Protein AF-A0AAE6CK08-F1 (afdb_monomer)

Solvent-accessible surface area (backbone atoms only — not comparable to full-atom values): 6180 Å² total; per-residue (Å²): 138,88,81,80,84,86,85,78,95,73,85,83,76,84,74,87,79,83,76,83,76,80,80,70,84,75,74,79,78,67,83,74,81,74,76,79,84,55,95,64,56,50,46,74,68,51,48,50,49,54,50,31,71,74,64,72,28,48,74,77,45,77,42,85,54,91,67,28,33,43,35,34,26,40,33,90,89,71,49,76,47,75,38,40,24,35,23,83,76,58,52,75,86

pLDDT: mean 78.73, std 19.11, range [43.56, 98.0]

Mean predicted aligned error: 16.14 Å

Radius of gyration: 27.81 Å; Cα contacts (8 Å, |Δi|>4): 109; chains: 1; bounding box: 49×61×50 Å

Structure (mmCIF, N/CA/C/O backbone):
data_AF-A0AAE6CK08-F1
#
_entry.id   AF-A0AAE6CK08-F1
#
loop_
_atom_site.group_PDB
_atom_site.id
_atom_site.type_symbol
_atom_site.label_atom_id
_atom_site.label_alt_id
_atom_site.label_comp_id
_atom_site.label_asym_id
_atom_site.label_entity_id
_atom_site.label_seq_id
_atom_site.pdbx_PDB_ins_code
_atom_site.Cartn_x
_atom_site.Cartn_y
_atom_site.Cartn_z
_atom_site.occupancy
_atom_site.B_iso_or_equiv
_atom_site.auth_seq_id
_atom_site.auth_comp_id
_atom_site.auth_asym_id
_atom_site.auth_atom_id
_atom_site.pdbx_PDB_model_num
ATOM 1 N N . MET A 1 1 ? 30.346 47.848 28.242 1.00 43.56 1 MET A N 1
ATOM 2 C CA . MET A 1 1 ? 31.387 47.012 27.603 1.00 43.56 1 MET A CA 1
ATOM 3 C C . MET A 1 1 ? 31.200 47.074 26.100 1.00 43.56 1 MET A C 1
ATOM 5 O O . MET A 1 1 ? 30.450 46.313 25.507 1.00 43.56 1 MET A O 1
ATOM 9 N N . THR A 1 2 ? 31.827 48.098 25.546 1.00 51.12 2 THR A N 1
ATOM 10 C CA . THR A 1 2 ? 31.950 48.479 24.142 1.00 51.12 2 THR A CA 1
ATOM 11 C C . THR A 1 2 ? 32.791 47.448 23.393 1.00 51.12 2 THR A C 1
ATOM 13 O O . THR A 1 2 ? 33.930 47.194 23.777 1.00 51.12 2 THR A O 1
ATOM 16 N N . ARG A 1 3 ? 32.245 46.845 22.330 1.00 45.00 3 ARG A N 1
ATOM 17 C CA . ARG A 1 3 ? 33.002 45.964 21.433 1.00 45.00 3 ARG A CA 1
ATOM 18 C C . ARG A 1 3 ? 32.957 46.479 20.000 1.00 45.00 3 ARG A C 1
ATOM 20 O O . ARG A 1 3 ? 32.000 46.274 19.270 1.00 45.00 3 ARG A O 1
ATOM 27 N N . THR A 1 4 ? 34.071 47.129 19.688 1.00 52.97 4 THR A N 1
ATOM 28 C CA . THR A 1 4 ? 34.880 46.866 18.498 1.00 52.97 4 THR A CA 1
ATOM 29 C C . THR A 1 4 ? 34.380 47.452 17.180 1.00 52.97 4 THR A C 1
ATOM 31 O O . THR A 1 4 ? 33.624 46.857 16.423 1.00 52.97 4 THR A O 1
ATOM 34 N N . LEU A 1 5 ? 34.913 48.650 16.940 1.00 55.41 5 LEU A N 1
ATOM 35 C CA . LEU A 1 5 ? 35.141 49.309 15.662 1.00 55.41 5 LEU A CA 1
ATOM 36 C C . LEU A 1 5 ? 35.850 48.431 14.613 1.00 55.41 5 LEU A C 1
ATOM 38 O O . LEU A 1 5 ? 36.673 47.585 14.957 1.00 55.41 5 LEU A O 1
ATOM 42 N N . LEU A 1 6 ? 35.663 48.883 13.366 1.00 51.19 6 LEU A N 1
ATOM 43 C CA . LEU A 1 6 ? 36.565 48.841 12.206 1.00 51.19 6 LEU A CA 1
ATOM 44 C C . LEU A 1 6 ? 36.460 47.665 11.229 1.00 51.19 6 LEU A C 1
ATOM 46 O O . LEU A 1 6 ? 36.333 46.508 11.604 1.00 51.19 6 LEU A O 1
ATOM 50 N N . LEU A 1 7 ? 36.677 48.058 9.964 1.00 48.12 7 LEU A N 1
ATOM 51 C CA . LEU A 1 7 ? 36.888 47.271 8.747 1.00 48.12 7 LEU A CA 1
ATOM 52 C C . LEU A 1 7 ? 35.587 46.783 8.091 1.00 48.12 7 LEU A C 1
ATOM 54 O O . LEU A 1 7 ? 34.947 45.852 8.546 1.00 48.12 7 LEU A O 1
ATOM 58 N N . THR A 1 8 ? 35.149 47.317 6.955 1.00 51.28 8 THR A N 1
ATOM 59 C CA . THR A 1 8 ? 35.935 47.401 5.720 1.00 51.28 8 THR A CA 1
ATOM 60 C C . THR A 1 8 ? 35.169 48.250 4.701 1.00 51.28 8 THR A C 1
ATOM 62 O O . THR A 1 8 ? 34.053 47.917 4.313 1.00 51.28 8 THR A O 1
ATOM 65 N N . SER A 1 9 ? 35.781 49.345 4.249 1.00 50.72 9 SER A N 1
ATOM 66 C CA . SER A 1 9 ? 35.378 50.036 3.025 1.00 50.72 9 SER A CA 1
ATOM 67 C C . SER A 1 9 ? 35.621 49.105 1.842 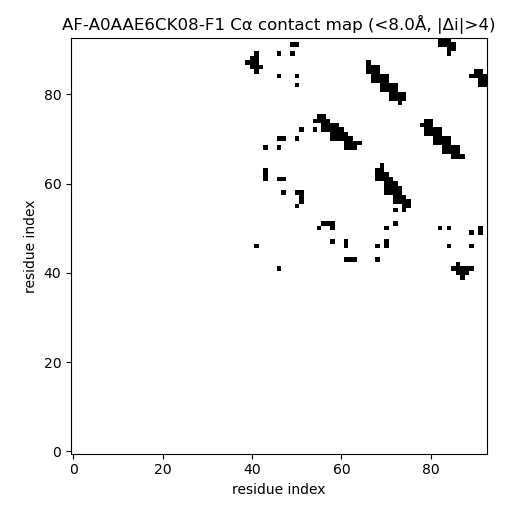1.00 50.72 9 SER A C 1
ATOM 69 O O . SER A 1 9 ? 36.770 48.871 1.472 1.00 50.72 9 SER A O 1
ATOM 71 N N . ILE A 1 10 ? 34.554 48.576 1.251 1.00 59.09 10 ILE A N 1
ATOM 72 C CA . ILE A 1 10 ? 34.618 47.878 -0.032 1.00 59.09 10 ILE A CA 1
ATOM 73 C C . ILE A 1 10 ? 34.026 48.818 -1.077 1.00 59.09 10 ILE A C 1
ATOM 75 O O . ILE A 1 10 ? 32.860 49.201 -1.005 1.00 59.09 10 ILE A O 1
ATOM 79 N N . LEU A 1 11 ? 34.903 49.229 -1.996 1.00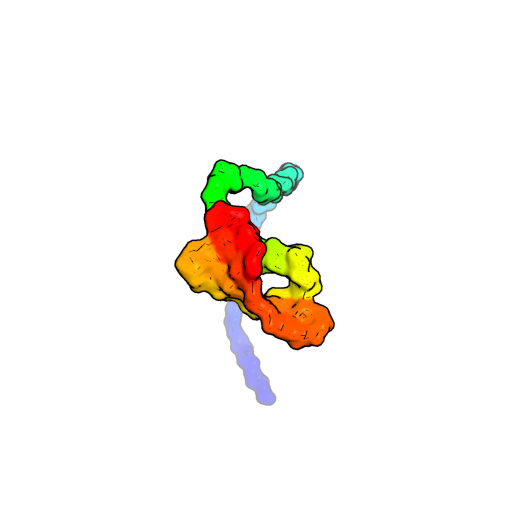 54.50 11 LEU A N 1
ATOM 80 C CA . LEU A 1 11 ? 34.642 50.015 -3.195 1.00 54.50 11 LEU A CA 1
ATOM 81 C C . LEU A 1 11 ? 33.314 49.617 -3.853 1.00 54.50 11 LEU A C 1
ATOM 83 O O . LEU A 1 11 ? 33.196 48.522 -4.398 1.00 54.50 11 LEU A O 1
ATOM 87 N N . LEU A 1 12 ? 32.355 50.541 -3.886 1.00 50.03 12 LEU A N 1
ATOM 88 C CA . LEU A 1 12 ? 31.201 50.441 -4.773 1.00 50.03 12 LEU A CA 1
ATOM 89 C C . LEU A 1 12 ? 31.530 51.195 -6.067 1.00 50.03 12 LEU A C 1
ATOM 91 O O . LEU A 1 12 ? 31.089 52.319 -6.302 1.00 50.03 12 LEU A O 1
ATOM 95 N N . THR A 1 13 ? 32.396 50.597 -6.883 1.00 58.88 13 THR A N 1
ATOM 96 C CA . THR A 1 13 ? 32.628 51.035 -8.258 1.00 58.88 13 THR A CA 1
ATOM 97 C C . THR A 1 13 ? 31.357 50.786 -9.059 1.00 58.88 13 THR A C 1
ATOM 99 O O . THR A 1 13 ? 30.938 49.651 -9.275 1.00 58.88 13 THR A O 1
ATOM 102 N N . ALA A 1 14 ? 30.740 51.890 -9.469 1.00 57.25 14 ALA A N 1
ATOM 103 C CA . ALA A 1 14 ? 29.608 51.943 -10.368 1.00 57.25 14 ALA A CA 1
ATOM 104 C C . ALA A 1 14 ? 29.890 51.152 -11.651 1.00 57.25 14 ALA A C 1
ATOM 106 O O . ALA A 1 14 ? 30.696 51.563 -12.483 1.00 57.25 14 ALA A O 1
ATOM 107 N N . TRP A 1 15 ? 29.173 50.048 -11.825 1.00 58.38 15 TRP A N 1
ATOM 108 C CA . TRP A 1 15 ? 28.933 49.461 -13.134 1.00 58.38 15 TRP A CA 1
ATOM 109 C C . TRP A 1 15 ? 27.459 49.683 -13.462 1.00 58.38 15 TRP A C 1
ATOM 111 O O . TRP A 1 15 ? 26.583 48.906 -13.090 1.00 58.38 15 TRP A O 1
ATOM 121 N N . LEU A 1 16 ? 27.198 50.801 -14.150 1.00 58.69 16 LEU A N 1
ATOM 122 C CA . LEU A 1 16 ? 26.099 50.882 -15.108 1.00 58.69 16 LEU A CA 1
ATOM 123 C C . LEU A 1 16 ? 26.235 49.674 -16.027 1.00 58.69 16 LEU A C 1
ATOM 125 O O . LEU A 1 16 ? 27.315 49.506 -16.569 1.00 58.69 16 LEU A O 1
ATOM 129 N N . HIS A 1 17 ? 25.186 48.871 -16.172 1.00 53.47 17 HIS A N 1
ATOM 130 C CA . HIS A 1 17 ? 24.700 48.287 -17.426 1.00 53.47 17 HIS A CA 1
ATOM 131 C C . HIS A 1 17 ? 23.394 47.565 -17.077 1.00 53.47 17 HIS A C 1
ATOM 133 O O . HIS A 1 17 ? 23.395 46.444 -16.579 1.00 53.47 17 HIS A O 1
ATOM 139 N N . THR A 1 18 ? 22.269 48.244 -17.292 1.00 67.06 18 THR A N 1
ATOM 140 C CA . THR A 1 18 ? 20.929 47.659 -17.204 1.00 67.06 18 THR A CA 1
ATOM 141 C C . THR A 1 18 ? 20.554 47.163 -18.601 1.00 67.06 18 THR A C 1
ATOM 143 O O . THR A 1 18 ? 20.145 47.979 -19.428 1.00 67.06 18 THR A O 1
ATOM 146 N N . PRO A 1 19 ? 20.687 45.870 -18.945 1.00 61.12 19 PRO A N 1
ATOM 147 C CA . PRO A 1 19 ? 19.963 45.362 -20.094 1.00 61.12 19 PRO A CA 1
ATOM 148 C C . PRO A 1 19 ? 18.485 45.297 -19.705 1.00 61.12 19 PRO A C 1
ATOM 150 O O . PRO A 1 19 ? 18.104 44.610 -18.757 1.00 61.12 19 PRO A O 1
ATOM 153 N N . ALA A 1 20 ? 17.661 46.062 -20.419 1.00 58.69 20 ALA A N 1
ATOM 154 C CA . ALA A 1 20 ? 16.214 45.941 -20.386 1.00 58.69 20 ALA A CA 1
ATOM 155 C C . ALA A 1 20 ? 15.845 44.482 -20.691 1.00 58.69 20 ALA A C 1
ATOM 157 O O . ALA A 1 20 ? 15.936 44.026 -21.830 1.00 58.69 20 ALA A O 1
ATOM 158 N N . ALA A 1 21 ? 15.489 43.730 -19.652 1.00 60.06 21 ALA A N 1
ATOM 159 C CA . ALA A 1 21 ? 14.996 42.377 -19.796 1.00 60.06 21 ALA A CA 1
ATOM 160 C C . ALA A 1 21 ? 13.624 42.450 -20.473 1.00 60.06 21 ALA A C 1
ATOM 162 O O . ALA A 1 21 ? 12.626 42.827 -19.858 1.00 60.06 21 ALA A O 1
ATOM 163 N N . LEU A 1 22 ? 13.591 42.110 -21.762 1.00 59.31 22 LEU A N 1
ATOM 164 C CA . LEU A 1 22 ? 12.375 41.730 -22.466 1.00 59.31 22 LEU A CA 1
ATOM 165 C C . LEU A 1 22 ? 11.801 40.513 -21.736 1.00 59.31 22 LEU A C 1
ATOM 167 O O . LEU A 1 22 ? 12.255 39.386 -21.928 1.00 59.31 22 LEU A O 1
ATOM 171 N N . ALA A 1 23 ? 10.838 40.755 -20.850 1.00 61.00 23 ALA A N 1
ATOM 172 C CA . ALA A 1 23 ? 10.035 39.719 -20.228 1.00 61.00 23 ALA A CA 1
ATOM 173 C C . ALA A 1 23 ? 9.196 39.038 -21.319 1.00 61.00 23 ALA A C 1
ATOM 175 O O . ALA A 1 23 ? 8.072 39.442 -21.613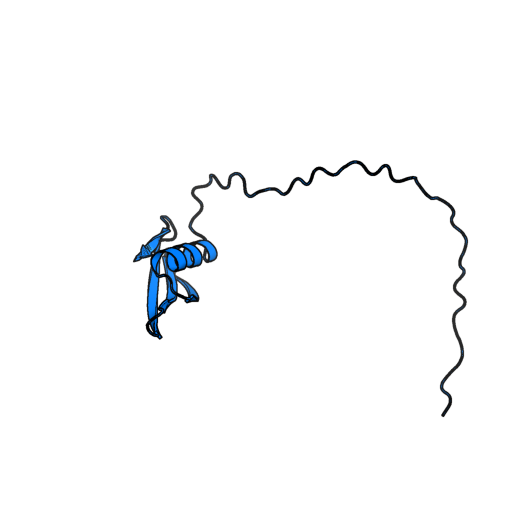 1.00 61.00 23 ALA A O 1
ATOM 176 N N . ALA A 1 24 ? 9.771 38.021 -21.956 1.00 66.50 24 ALA A N 1
ATOM 177 C CA . ALA A 1 24 ? 9.006 37.065 -22.731 1.00 66.50 24 ALA A CA 1
ATOM 178 C C . ALA A 1 24 ? 8.120 36.276 -21.751 1.00 66.50 24 ALA A C 1
ATOM 180 O O . ALA A 1 24 ? 8.629 35.826 -20.717 1.00 66.50 24 ALA A O 1
ATOM 181 N N . PRO A 1 25 ? 6.816 36.096 -22.025 1.00 63.94 25 PRO A N 1
ATOM 182 C CA . PRO A 1 25 ? 6.002 35.186 -21.241 1.00 63.94 25 PRO A CA 1
ATOM 183 C C . PRO A 1 25 ? 6.592 33.787 -21.416 1.00 63.94 25 PRO A C 1
ATOM 185 O O . PRO A 1 25 ? 6.457 33.161 -22.467 1.00 63.94 25 PRO A O 1
ATOM 188 N N . ALA A 1 26 ? 7.281 33.303 -20.385 1.00 66.19 26 ALA A N 1
ATOM 189 C CA . ALA A 1 26 ? 7.559 31.891 -20.246 1.00 66.19 26 ALA A CA 1
ATOM 190 C C . ALA A 1 26 ? 6.198 31.227 -20.037 1.00 66.19 26 ALA A C 1
ATOM 192 O O . ALA A 1 26 ? 5.692 31.156 -18.917 1.00 66.19 26 ALA A O 1
ATOM 193 N N . PHE A 1 27 ? 5.560 30.818 -21.135 1.00 65.56 27 PHE A N 1
ATOM 194 C CA . PHE A 1 27 ? 4.487 29.842 -21.084 1.00 65.56 27 PHE A CA 1
ATOM 195 C C . PHE A 1 27 ? 5.039 28.676 -20.278 1.00 65.56 27 PHE A C 1
ATOM 197 O O . PHE A 1 27 ? 5.991 28.020 -20.701 1.00 65.56 27 PHE A O 1
ATOM 204 N N . GLY A 1 28 ? 4.519 28.528 -19.059 1.00 59.19 28 GLY A N 1
ATOM 205 C CA . GLY A 1 28 ? 4.930 27.510 -18.116 1.00 59.19 28 GLY A CA 1
ATOM 206 C C . GLY A 1 28 ? 4.726 26.151 -18.752 1.00 59.19 28 GLY A C 1
ATOM 207 O O . GLY A 1 28 ? 3.639 25.585 -18.696 1.00 59.19 28 GLY A O 1
ATOM 208 N N . TYR A 1 29 ? 5.783 25.627 -19.362 1.00 61.41 29 TYR A N 1
ATOM 209 C CA . TYR A 1 29 ? 5.898 24.214 -19.640 1.00 61.41 29 TYR A CA 1
ATOM 210 C C . TYR A 1 29 ? 6.129 23.550 -18.285 1.00 61.41 29 TYR A C 1
ATOM 212 O O . TYR A 1 29 ? 7.258 23.302 -17.873 1.00 61.41 29 TYR A O 1
ATOM 220 N N . SER A 1 30 ? 5.050 23.345 -17.530 1.00 61.47 30 SER A N 1
ATOM 221 C CA . SER A 1 30 ? 5.021 22.285 -16.536 1.00 61.47 30 SER A CA 1
ATOM 222 C C . SER A 1 30 ? 4.962 20.997 -17.349 1.00 61.47 30 SER A C 1
ATOM 224 O O . SER A 1 30 ? 3.914 20.761 -17.959 1.00 61.47 30 SER A O 1
ATOM 226 N N . PRO A 1 31 ? 6.038 20.185 -17.425 1.00 61.19 31 PRO A N 1
ATOM 227 C CA . PRO A 1 31 ? 5.933 18.847 -17.981 1.00 61.19 31 PRO A CA 1
ATOM 228 C C . PRO A 1 31 ? 4.939 18.087 -17.104 1.00 61.19 31 PRO A C 1
ATOM 230 O O . PRO A 1 31 ? 5.275 17.546 -16.053 1.00 61.19 31 PRO A O 1
ATOM 233 N N . SER A 1 32 ? 3.673 18.132 -17.498 1.00 59.91 32 SER A N 1
ATOM 234 C CA . SER A 1 32 ? 2.587 17.430 -16.843 1.00 59.91 32 SER A CA 1
ATOM 235 C C . SER A 1 32 ? 2.686 15.995 -17.309 1.00 59.91 32 SER A C 1
ATOM 237 O O . SER A 1 32 ? 1.985 15.629 -18.237 1.00 59.91 32 SER A O 1
ATOM 239 N N . GLN A 1 33 ? 3.641 15.260 -16.727 1.00 57.94 33 GLN A N 1
ATOM 240 C CA . GLN A 1 33 ? 3.673 13.798 -16.584 1.00 57.94 33 GLN A CA 1
ATOM 241 C C . GLN A 1 33 ? 3.127 13.017 -17.791 1.00 57.94 33 GLN A C 1
ATOM 243 O O . GLN A 1 33 ? 2.420 12.026 -17.632 1.00 57.94 33 GLN A O 1
ATOM 248 N N . ALA A 1 34 ? 3.426 13.488 -18.999 1.00 57.56 34 ALA A N 1
ATOM 249 C CA . ALA A 1 34 ? 3.006 12.834 -20.214 1.00 57.56 34 ALA A CA 1
ATOM 250 C C . ALA A 1 34 ? 4.031 11.744 -20.503 1.00 57.56 34 ALA A C 1
ATOM 252 O O . ALA A 1 34 ? 5.232 12.011 -20.573 1.00 57.56 34 ALA A O 1
ATOM 253 N N . ASP A 1 35 ? 3.512 10.534 -20.662 1.00 51.91 35 ASP A N 1
ATOM 254 C CA . ASP A 1 35 ? 4.176 9.428 -21.332 1.00 51.91 35 ASP A CA 1
ATOM 255 C C . ASP A 1 35 ? 5.347 8.766 -20.598 1.00 51.91 35 ASP A C 1
ATOM 257 O O . ASP A 1 35 ? 6.417 8.536 -21.157 1.00 51.91 35 ASP A O 1
ATOM 261 N N . THR A 1 36 ? 5.082 8.249 -19.398 1.00 55.50 36 THR A N 1
ATOM 262 C CA . THR A 1 36 ? 5.653 6.936 -19.055 1.00 55.50 36 THR A CA 1
ATOM 263 C C . THR A 1 36 ? 4.738 5.848 -19.629 1.00 55.50 36 THR A C 1
ATOM 265 O O . THR A 1 36 ? 4.114 5.095 -18.894 1.00 55.50 36 THR A O 1
ATOM 268 N N . LEU A 1 37 ? 4.637 5.760 -20.961 1.00 53.50 37 LEU A N 1
ATOM 269 C CA . LEU A 1 37 ? 4.096 4.584 -21.666 1.00 53.50 37 LEU A CA 1
ATOM 270 C C . LEU A 1 37 ? 5.164 3.485 -21.803 1.00 53.50 37 LEU A C 1
ATOM 272 O O . LEU A 1 37 ? 5.243 2.770 -22.799 1.00 53.50 37 LEU A O 1
ATOM 276 N N . LEU A 1 38 ? 6.017 3.355 -20.793 1.00 56.72 38 LEU A N 1
ATOM 277 C CA . LEU A 1 38 ? 6.706 2.105 -20.532 1.00 56.72 38 LEU A CA 1
ATOM 278 C C . LEU A 1 38 ? 5.735 1.288 -19.681 1.00 56.72 38 LEU A C 1
ATOM 280 O O . LEU A 1 38 ? 5.015 1.868 -18.873 1.00 56.72 38 LEU A O 1
ATOM 284 N N . LEU A 1 39 ? 5.694 -0.033 -19.850 1.00 57.28 39 LEU A N 1
ATOM 285 C CA . LEU A 1 39 ? 5.110 -0.949 -18.863 1.00 57.28 39 LEU A CA 1
ATOM 286 C C . LEU A 1 39 ? 5.920 -0.803 -17.559 1.00 57.28 39 LEU A C 1
ATOM 288 O O . LEU A 1 39 ? 6.775 -1.621 -17.238 1.00 57.28 39 LEU A O 1
ATOM 292 N N . ALA A 1 40 ? 5.763 0.332 -16.889 1.00 68.50 40 ALA A N 1
ATOM 293 C CA . ALA A 1 40 ? 6.501 0.685 -15.708 1.00 68.50 40 ALA A CA 1
ATOM 294 C C . ALA A 1 40 ? 5.861 -0.100 -14.579 1.00 68.50 40 ALA A C 1
ATOM 296 O O . ALA A 1 40 ? 4.682 0.082 -14.268 1.00 68.50 40 ALA A O 1
ATOM 297 N N . ASP A 1 41 ? 6.657 -1.000 -14.014 1.00 83.88 41 ASP A N 1
ATOM 298 C CA . ASP A 1 41 ? 6.390 -1.588 -12.717 1.00 83.88 41 ASP A CA 1
ATOM 299 C C . ASP A 1 41 ? 5.878 -0.506 -11.757 1.00 83.88 41 ASP A C 1
ATOM 301 O O . ASP A 1 41 ? 6.393 0.616 -11.702 1.00 83.88 41 ASP A O 1
ATOM 305 N N . VAL A 1 42 ? 4.841 -0.858 -11.009 1.00 90.38 42 VAL A N 1
ATOM 306 C CA . VAL A 1 42 ? 4.200 0.003 -10.022 1.00 90.38 42 VAL A CA 1
ATOM 307 C C . VAL A 1 42 ? 5.261 0.524 -9.057 1.00 90.38 42 VAL A C 1
ATOM 309 O O . VAL A 1 42 ? 6.070 -0.241 -8.536 1.00 90.38 42 VAL A O 1
ATOM 312 N N . SER A 1 43 ? 5.268 1.832 -8.804 1.00 92.25 43 SER A N 1
ATOM 313 C CA . SER A 1 43 ? 6.145 2.431 -7.797 1.00 92.25 43 SER A CA 1
ATOM 314 C C . SER A 1 43 ? 5.617 2.177 -6.379 1.00 92.25 43 SER A C 1
ATOM 316 O O . SER A 1 43 ? 4.429 1.938 -6.166 1.00 92.25 43 SER A O 1
ATOM 318 N N . GLU A 1 44 ? 6.466 2.320 -5.359 1.00 93.19 44 GLU A N 1
ATOM 319 C CA . GLU A 1 44 ? 6.036 2.300 -3.950 1.00 93.19 44 GLU A CA 1
ATOM 320 C C . GLU A 1 44 ? 4.931 3.330 -3.659 1.00 93.19 44 GLU A C 1
ATOM 322 O O . GLU A 1 44 ? 4.007 3.072 -2.883 1.00 93.19 44 GLU A O 1
ATOM 327 N N . GLN A 1 45 ? 5.013 4.498 -4.303 1.00 93.75 45 GLN A N 1
ATOM 328 C CA . GLN A 1 45 ? 4.027 5.571 -4.165 1.00 93.75 45 GLN A CA 1
ATOM 329 C C . GLN A 1 45 ? 2.695 5.217 -4.838 1.00 93.75 45 GLN A C 1
ATOM 331 O O . GLN A 1 45 ? 1.628 5.515 -4.289 1.00 93.75 45 GLN A O 1
ATOM 336 N N . ASP A 1 46 ? 2.747 4.530 -5.978 1.00 94.38 46 ASP A N 1
ATOM 337 C CA . ASP A 1 46 ? 1.560 4.047 -6.683 1.00 94.38 46 ASP A CA 1
ATOM 338 C C . ASP A 1 46 ? 0.885 2.933 -5.883 1.00 94.38 46 ASP A C 1
ATOM 340 O O . ASP A 1 46 ? -0.322 2.982 -5.658 1.00 94.38 46 ASP A O 1
ATOM 344 N N . ALA A 1 47 ? 1.661 1.992 -5.333 1.00 95.25 47 ALA A N 1
ATOM 345 C CA . ALA A 1 47 ? 1.157 0.941 -4.451 1.00 95.25 47 ALA A CA 1
ATOM 346 C C . ALA A 1 47 ? 0.458 1.519 -3.209 1.00 95.25 47 ALA A C 1
ATOM 348 O O . ALA A 1 47 ? -0.635 1.079 -2.842 1.00 95.25 47 ALA A O 1
ATOM 349 N N . ALA A 1 48 ? 1.041 2.546 -2.580 1.00 96.38 48 ALA A N 1
ATOM 350 C CA . ALA A 1 48 ? 0.390 3.257 -1.482 1.00 96.38 48 ALA A CA 1
ATOM 351 C C . ALA A 1 48 ? -0.925 3.912 -1.927 1.00 96.38 48 ALA A C 1
ATOM 353 O O . ALA A 1 48 ? -1.921 3.836 -1.207 1.00 96.38 48 ALA A O 1
ATOM 354 N N . SER A 1 49 ? -0.941 4.551 -3.096 1.00 95.75 49 SER A N 1
ATOM 355 C CA . SER A 1 49 ? -2.115 5.252 -3.625 1.00 95.75 49 SER A CA 1
ATOM 356 C C . SER A 1 49 ? -3.251 4.287 -3.970 1.00 95.75 49 SER A C 1
ATOM 358 O O . SER A 1 49 ? -4.380 4.502 -3.526 1.00 95.75 49 SER A O 1
ATOM 360 N N . LEU A 1 50 ? -2.940 3.173 -4.640 1.00 94.88 50 LEU A N 1
ATOM 361 C CA . LEU A 1 50 ? -3.876 2.085 -4.938 1.00 94.88 50 LEU A CA 1
ATOM 362 C C . LEU A 1 50 ? -4.505 1.536 -3.656 1.00 94.88 50 LEU A C 1
ATOM 364 O O . LEU A 1 50 ? -5.727 1.454 -3.528 1.00 94.88 50 LEU A O 1
ATOM 368 N N . VAL A 1 51 ? -3.679 1.226 -2.657 1.00 96.12 51 VAL A N 1
ATOM 369 C CA . VAL A 1 51 ? -4.167 0.678 -1.389 1.00 96.12 51 VAL A CA 1
ATOM 370 C C . VAL A 1 51 ? -4.998 1.701 -0.613 1.00 96.12 51 VAL A C 1
ATOM 372 O O . VAL A 1 51 ? -6.012 1.329 -0.021 1.00 96.12 51 VAL A O 1
ATOM 375 N N . ARG A 1 52 ? -4.640 2.992 -0.625 1.00 95.69 52 ARG A N 1
ATOM 376 C CA . ARG A 1 52 ? -5.468 4.054 -0.017 1.00 95.69 52 ARG A CA 1
ATOM 377 C C . ARG A 1 52 ? -6.836 4.146 -0.679 1.00 95.69 52 ARG A C 1
ATOM 379 O O . ARG A 1 52 ? -7.831 4.246 0.034 1.00 95.69 52 ARG A O 1
ATOM 386 N N . GLN A 1 53 ? -6.883 4.084 -2.008 1.00 94.81 53 GLN A N 1
ATOM 387 C CA . GLN A 1 53 ? -8.125 4.157 -2.774 1.00 94.81 53 GLN A CA 1
ATOM 388 C C . GLN A 1 53 ? -9.049 2.968 -2.479 1.00 94.81 53 GLN A C 1
ATOM 390 O O . GLN A 1 53 ? -10.250 3.159 -2.322 1.00 94.81 53 GLN A O 1
ATOM 395 N N . VAL A 1 54 ? -8.498 1.756 -2.356 1.00 93.69 54 VAL A N 1
ATOM 396 C CA . VAL A 1 54 ? -9.287 0.536 -2.106 1.00 93.69 54 VAL A CA 1
ATOM 397 C C . VAL A 1 54 ? -9.698 0.397 -0.636 1.00 93.69 54 VAL A C 1
ATOM 399 O O . VAL A 1 54 ? -10.809 -0.034 -0.341 1.00 93.69 54 VAL A O 1
ATOM 402 N N 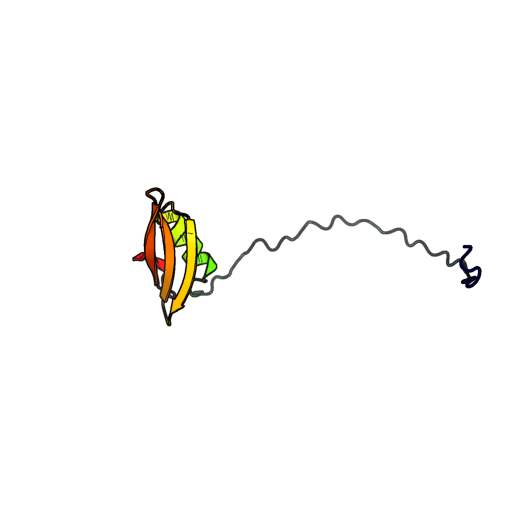. SER A 1 55 ? -8.811 0.731 0.304 1.00 93.75 55 SER A N 1
ATOM 403 C CA . SER A 1 55 ? -9.055 0.508 1.739 1.00 93.75 55 SER A CA 1
ATOM 404 C C . SER A 1 55 ? -9.787 1.654 2.439 1.00 93.75 55 SER A C 1
ATOM 406 O O . SER A 1 55 ? -10.366 1.436 3.502 1.00 93.75 55 SER A O 1
ATOM 408 N N . GLY A 1 56 ? -9.699 2.882 1.915 1.00 93.62 56 GLY A N 1
ATOM 409 C CA . GLY A 1 56 ? -10.137 4.092 2.620 1.00 93.62 56 GLY A CA 1
ATOM 410 C C . GLY A 1 56 ? -9.339 4.395 3.898 1.00 93.62 56 GLY A C 1
ATOM 411 O O . GLY A 1 56 ? -9.727 5.263 4.679 1.00 93.62 56 GLY A O 1
ATOM 412 N N . GLY A 1 57 ? -8.242 3.670 4.143 1.00 95.00 57 GLY A N 1
ATOM 413 C CA . GLY A 1 57 ? -7.415 3.793 5.339 1.00 95.00 57 GLY A CA 1
ATOM 414 C C . GLY A 1 57 ? -6.190 4.692 5.159 1.00 95.00 57 GLY A C 1
ATOM 415 O O . GLY A 1 57 ? -5.882 5.197 4.074 1.00 95.00 57 GLY A O 1
ATOM 416 N N . ARG A 1 58 ? -5.442 4.874 6.251 1.00 96.38 58 ARG A N 1
ATOM 417 C CA . ARG A 1 58 ? -4.163 5.597 6.263 1.00 96.38 58 ARG A CA 1
ATOM 418 C C . ARG A 1 58 ? -3.009 4.615 6.093 1.00 96.38 58 ARG A C 1
ATOM 420 O O . ARG A 1 58 ? -2.815 3.742 6.932 1.00 96.38 58 ARG A O 1
ATOM 427 N N . VAL A 1 59 ? -2.204 4.797 5.051 1.00 96.81 59 VAL A N 1
ATOM 428 C CA . VAL A 1 59 ? -0.959 4.034 4.882 1.00 96.81 59 VAL A CA 1
ATOM 429 C C . VAL A 1 59 ? 0.043 4.459 5.949 1.00 96.81 59 VAL A C 1
ATOM 431 O O . VAL A 1 59 ? 0.305 5.647 6.129 1.00 96.81 59 VAL A O 1
ATOM 434 N N . LEU A 1 60 ? 0.576 3.475 6.666 1.00 96.88 60 LEU A N 1
ATOM 435 C CA . LEU A 1 60 ? 1.584 3.650 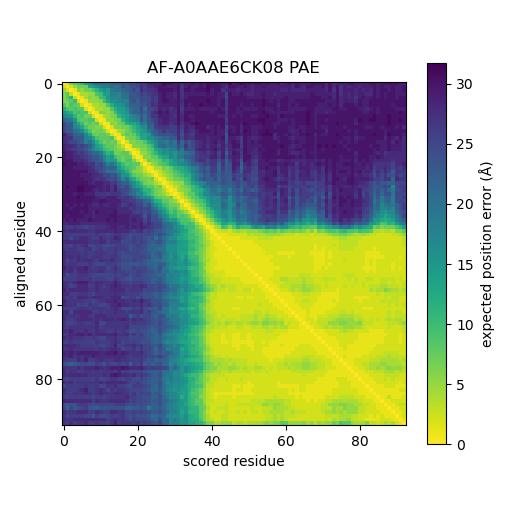7.708 1.00 96.88 60 LEU A CA 1
ATOM 436 C C . LEU A 1 60 ? 2.985 3.348 7.183 1.00 96.88 60 LEU A C 1
ATOM 438 O O . LEU A 1 60 ? 3.945 4.017 7.554 1.00 96.88 60 LEU A O 1
ATOM 442 N N . LYS A 1 61 ? 3.105 2.311 6.348 1.00 96.38 61 LYS A N 1
ATOM 443 C CA . LYS A 1 61 ? 4.383 1.860 5.800 1.00 96.38 61 LYS A CA 1
ATOM 444 C C . LYS A 1 61 ? 4.173 1.136 4.477 1.00 96.38 61 LYS A C 1
ATOM 446 O O . LYS A 1 61 ? 3.217 0.375 4.347 1.00 96.38 61 LYS A O 1
ATOM 451 N N . VAL A 1 62 ? 5.097 1.336 3.546 1.00 97.12 62 VAL A N 1
ATOM 452 C CA . VAL A 1 62 ? 5.257 0.521 2.339 1.00 97.12 62 VAL A CA 1
ATOM 453 C C . VAL A 1 62 ? 6.593 -0.199 2.461 1.00 97.12 62 VAL A C 1
ATOM 455 O O . VAL A 1 62 ? 7.592 0.410 2.837 1.00 97.12 62 VAL A O 1
ATOM 458 N N . GLU A 1 63 ? 6.599 -1.503 2.221 1.00 96.62 63 GLU A N 1
ATOM 459 C CA . GLU A 1 63 ? 7.802 -2.332 2.245 1.00 96.62 63 GLU A CA 1
ATOM 460 C C . GLU A 1 63 ? 7.910 -3.064 0.908 1.00 96.62 63 GLU A C 1
ATOM 462 O O . GLU A 1 63 ? 6.996 -3.789 0.517 1.00 96.62 63 GLU A O 1
ATOM 467 N N . SER A 1 64 ? 9.022 -2.866 0.207 1.00 95.44 64 SER A N 1
ATOM 468 C CA . SER A 1 64 ? 9.354 -3.601 -1.012 1.00 95.44 64 SER A CA 1
ATOM 469 C C . SER A 1 64 ? 9.841 -5.007 -0.659 1.00 95.44 64 SER A C 1
ATOM 471 O O . SER A 1 64 ? 10.760 -5.166 0.147 1.00 95.44 64 SER A O 1
ATOM 473 N N . GLN A 1 65 ? 9.218 -6.034 -1.240 1.00 94.69 65 GLN A N 1
ATOM 474 C CA . GLN A 1 65 ? 9.603 -7.430 -1.053 1.00 94.69 65 GLN A CA 1
ATOM 475 C C . GLN A 1 65 ? 9.577 -8.170 -2.396 1.00 94.69 65 GLN A C 1
ATOM 477 O O . GLN A 1 65 ? 8.558 -8.733 -2.784 1.00 94.69 65 GLN A O 1
ATOM 482 N N . GLY A 1 66 ? 10.718 -8.202 -3.090 1.00 92.62 66 GLY A N 1
ATOM 483 C CA . GLY A 1 66 ? 10.815 -8.841 -4.406 1.00 92.62 66 GLY A CA 1
ATOM 484 C C . GLY A 1 66 ? 9.869 -8.173 -5.402 1.00 92.62 66 GLY A C 1
ATOM 485 O O . GLY A 1 66 ? 9.962 -6.961 -5.599 1.00 92.62 66 GLY A O 1
ATOM 486 N N . ASP A 1 67 ? 8.950 -8.954 -5.967 1.00 93.62 67 ASP A N 1
ATOM 487 C CA . ASP A 1 67 ? 7.957 -8.530 -6.966 1.00 93.62 67 ASP A CA 1
ATOM 488 C C . ASP A 1 67 ? 6.650 -7.990 -6.365 1.00 93.62 67 ASP A C 1
ATOM 490 O O . ASP A 1 67 ? 5.675 -7.760 -7.082 1.00 93.62 67 ASP A O 1
ATOM 494 N N . VAL A 1 68 ? 6.599 -7.786 -5.045 1.00 96.12 68 VAL A N 1
ATOM 495 C CA . VAL A 1 68 ? 5.422 -7.228 -4.371 1.00 96.12 68 VAL A CA 1
ATOM 496 C C . VAL A 1 68 ? 5.776 -6.091 -3.417 1.00 96.12 68 VAL A C 1
ATOM 498 O O . VAL A 1 68 ? 6.879 -6.009 -2.874 1.00 96.12 68 VAL A O 1
ATOM 501 N N . TYR A 1 69 ? 4.789 -5.244 -3.143 1.00 97.25 69 TYR A N 1
ATOM 502 C CA . TYR A 1 69 ? 4.799 -4.301 -2.032 1.00 97.25 69 TYR A CA 1
ATOM 503 C C . TYR A 1 69 ? 3.870 -4.771 -0.927 1.00 97.25 69 TYR A C 1
ATOM 505 O O . TYR A 1 69 ? 2.700 -5.065 -1.163 1.00 97.25 69 TYR A O 1
ATOM 513 N N . ARG A 1 70 ? 4.365 -4.775 0.309 1.00 97.31 70 ARG A N 1
ATOM 514 C CA . ARG A 1 70 ? 3.535 -4.911 1.506 1.00 97.31 70 ARG A CA 1
ATOM 515 C C . ARG A 1 70 ? 3.205 -3.532 2.042 1.00 97.31 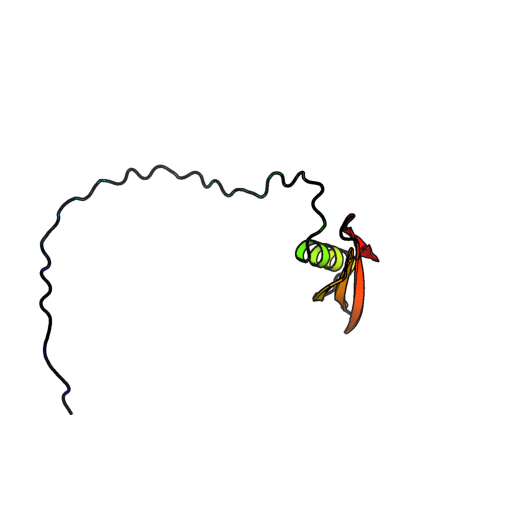70 ARG A C 1
ATOM 517 O O . ARG A 1 70 ? 4.078 -2.811 2.518 1.00 97.31 70 ARG A O 1
ATOM 524 N N . VAL A 1 71 ? 1.931 -3.181 1.996 1.00 97.50 71 VAL A N 1
ATOM 525 C CA . VAL A 1 71 ? 1.429 -1.885 2.440 1.00 97.50 71 VAL A CA 1
ATOM 526 C C . VAL A 1 71 ? 0.667 -2.072 3.744 1.00 97.50 71 VAL A C 1
ATOM 528 O O . VAL A 1 71 ? -0.398 -2.686 3.781 1.00 97.50 71 VAL A O 1
ATOM 531 N N . LYS A 1 72 ? 1.211 -1.539 4.836 1.00 97.50 72 LYS A N 1
ATOM 532 C CA . LYS A 1 72 ? 0.551 -1.514 6.146 1.00 97.50 72 LYS A CA 1
ATOM 533 C C . LYS A 1 72 ? -0.389 -0.322 6.211 1.00 97.50 72 LYS A C 1
ATOM 535 O O . LYS A 1 72 ? 0.035 0.815 6.003 1.00 97.50 72 LYS A O 1
ATOM 540 N N . VAL A 1 73 ? -1.646 -0.582 6.542 1.00 98.00 73 VAL A N 1
ATOM 541 C CA . VAL A 1 73 ? -2.726 0.404 6.545 1.00 98.00 73 VAL A CA 1
ATOM 542 C C .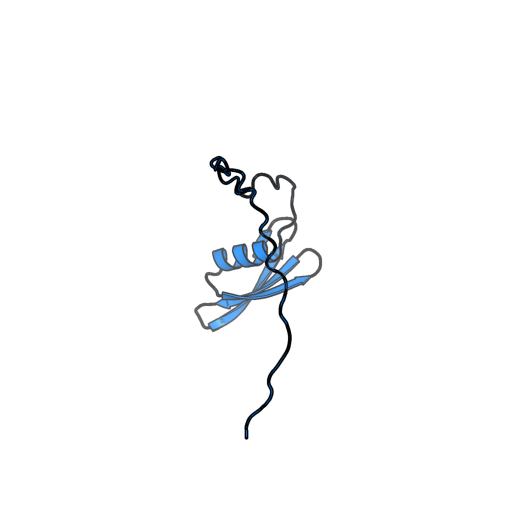 VAL A 1 73 ? -3.451 0.368 7.875 1.00 98.00 73 VAL A C 1
ATOM 544 O O . VAL A 1 73 ? -3.877 -0.695 8.318 1.00 98.00 73 VAL A O 1
ATOM 547 N N . LEU A 1 74 ? -3.638 1.538 8.475 1.00 97.44 74 LEU A N 1
ATOM 548 C CA . LEU A 1 74 ? -4.592 1.751 9.552 1.00 97.44 74 LEU A CA 1
ATOM 549 C C . LEU A 1 74 ? -5.977 1.987 8.949 1.00 97.44 74 LEU A C 1
ATOM 551 O O . LEU A 1 74 ? -6.206 2.998 8.278 1.00 97.44 74 LEU A O 1
ATOM 555 N N . LEU A 1 75 ? -6.889 1.051 9.176 1.00 97.12 75 LEU A N 1
ATOM 556 C CA . LEU A 1 75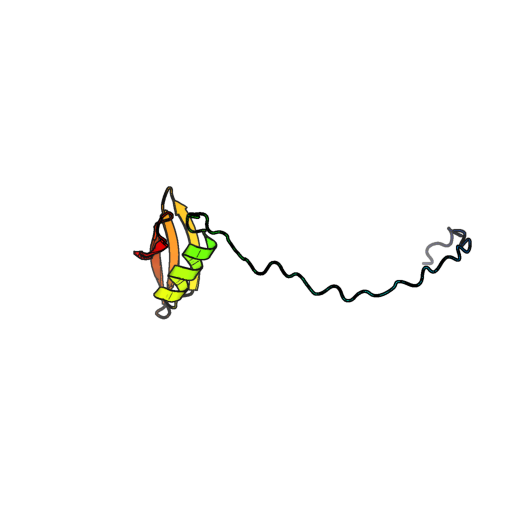 ? -8.276 1.155 8.743 1.00 97.12 75 LEU A CA 1
ATOM 557 C C . LEU A 1 75 ? -9.075 2.091 9.671 1.00 97.12 75 LEU A C 1
ATOM 559 O O . LEU A 1 75 ? -8.684 2.292 10.824 1.00 97.12 75 LEU A O 1
ATOM 563 N N . PRO A 1 76 ? -10.221 2.637 9.216 1.00 94.31 76 PRO A N 1
ATOM 564 C CA . PRO A 1 76 ? -11.052 3.539 10.023 1.00 94.31 76 PRO A CA 1
ATOM 565 C C . PRO A 1 76 ? -11.555 2.933 11.342 1.00 94.31 76 PRO A C 1
ATOM 567 O O . PRO A 1 76 ? -11.829 3.657 12.291 1.00 94.31 76 PRO A O 1
ATOM 570 N N . ASN A 1 77 ? -11.649 1.603 11.419 1.00 95.12 77 ASN A N 1
ATOM 571 C CA . ASN A 1 77 ? -12.021 0.866 12.628 1.00 95.12 77 ASN A CA 1
ATOM 572 C C . ASN A 1 77 ? -10.854 0.672 13.621 1.00 95.12 77 ASN A C 1
ATOM 574 O O . ASN A 1 77 ? -11.004 -0.051 14.602 1.00 95.12 77 ASN A O 1
ATOM 578 N N . GLY A 1 78 ? -9.685 1.263 13.356 1.00 96.25 78 GLY A N 1
ATOM 579 C CA . GLY A 1 78 ? -8.496 1.165 14.205 1.00 96.25 78 GLY A CA 1
ATOM 580 C C . GLY A 1 78 ? -7.657 -0.099 13.994 1.00 96.25 78 GLY A C 1
ATOM 581 O O . GLY A 1 78 ? -6.623 -0.254 14.639 1.00 96.25 78 GLY A O 1
ATOM 582 N N . VAL A 1 79 ? -8.055 -0.996 13.088 1.00 97.12 79 VAL A N 1
ATOM 583 C CA . VAL A 1 79 ? -7.310 -2.228 12.802 1.00 97.12 79 VAL A CA 1
ATOM 584 C C . VAL A 1 79 ? -6.198 -1.951 11.795 1.00 97.12 79 VAL A C 1
ATOM 586 O O . VAL A 1 79 ? -6.414 -1.298 10.774 1.00 97.12 79 VAL A O 1
ATOM 589 N N . VAL A 1 80 ? -5.005 -2.491 12.050 1.00 97.00 80 VAL A N 1
ATOM 590 C CA . VAL A 1 80 ? -3.906 -2.466 11.079 1.00 97.00 80 VAL A CA 1
ATOM 591 C C . VAL A 1 80 ? -3.977 -3.710 10.201 1.00 97.00 80 VAL A C 1
ATOM 593 O O . VAL A 1 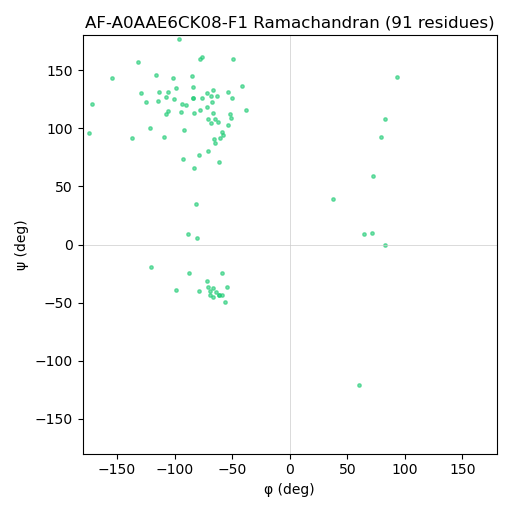80 ? -3.876 -4.832 10.697 1.00 97.00 80 VAL A O 1
ATOM 596 N N . LYS A 1 81 ? -4.115 -3.517 8.889 1.00 96.62 81 LYS A N 1
ATOM 597 C CA . LYS A 1 81 ? -4.074 -4.591 7.890 1.00 96.62 81 LYS A CA 1
ATOM 598 C C . LYS A 1 81 ? -2.883 -4.395 6.959 1.00 96.62 81 LYS A C 1
ATOM 600 O O . LYS A 1 81 ? -2.488 -3.269 6.669 1.00 96.62 81 LYS A O 1
ATOM 605 N N . THR A 1 82 ? -2.297 -5.497 6.505 1.00 97.31 82 THR A N 1
ATOM 606 C CA . THR A 1 82 ? -1.293 -5.475 5.437 1.00 97.31 82 THR A CA 1
ATOM 607 C C . THR A 1 82 ? -1.963 -5.879 4.133 1.00 97.31 82 THR A C 1
ATOM 609 O O . THR A 1 82 ? -2.587 -6.935 4.083 1.00 97.31 82 THR A O 1
ATOM 612 N N . TYR A 1 83 ? -1.834 -5.034 3.118 1.00 96.38 83 TYR A N 1
ATOM 613 C CA . TYR A 1 83 ? -2.229 -5.306 1.741 1.00 96.38 83 TYR A CA 1
ATOM 614 C C . TYR A 1 83 ? -0.987 -5.653 0.930 1.00 96.38 83 TYR A C 1
ATOM 616 O O . TYR A 1 83 ? 0.083 -5.084 1.165 1.00 96.38 83 TYR A O 1
ATOM 624 N N . VAL A 1 84 ? -1.120 -6.580 -0.006 1.00 97.06 84 VAL A N 1
ATOM 625 C CA . VAL A 1 84 ? -0.049 -6.967 -0.924 1.00 97.06 84 VAL A CA 1
ATOM 626 C C . VAL A 1 84 ? -0.387 -6.430 -2.305 1.00 97.06 84 VAL A C 1
ATOM 628 O O . VAL A 1 84 ? -1.482 -6.676 -2.805 1.00 97.06 84 VAL A O 1
ATOM 631 N N . VAL A 1 85 ? 0.542 -5.689 -2.903 1.00 96.38 85 VAL A N 1
ATOM 632 C CA . VAL A 1 85 ? 0.408 -5.130 -4.253 1.00 96.38 85 VAL A CA 1
ATOM 633 C C . VAL A 1 85 ? 1.443 -5.770 -5.161 1.00 96.38 85 VAL A C 1
ATOM 635 O O . VAL A 1 85 ? 2.632 -5.710 -4.861 1.00 96.38 85 VAL A O 1
ATOM 638 N N . GLU A 1 86 ? 1.009 -6.376 -6.259 1.00 95.75 86 GLU A N 1
ATOM 639 C CA . GLU A 1 86 ? 1.908 -6.922 -7.279 1.00 95.75 86 GLU A CA 1
ATOM 640 C C . GLU A 1 86 ? 2.579 -5.786 -8.066 1.00 95.75 86 GLU A C 1
ATOM 642 O O . GLU A 1 86 ? 1.895 -4.870 -8.526 1.00 95.75 86 GLU A O 1
ATOM 647 N N . ARG A 1 87 ? 3.908 -5.825 -8.218 1.00 93.62 87 ARG A N 1
ATOM 648 C CA . ARG A 1 87 ? 4.668 -4.744 -8.862 1.00 93.62 87 ARG A CA 1
ATOM 649 C C . ARG A 1 87 ? 4.382 -4.652 -10.363 1.00 93.62 87 ARG A C 1
ATOM 651 O O . ARG A 1 87 ? 4.174 -3.559 -10.874 1.00 93.62 87 ARG A O 1
ATOM 658 N N . SER A 1 88 ? 4.256 -5.792 -11.032 1.00 92.44 88 SER A N 1
ATOM 659 C CA . SER A 1 88 ? 4.045 -5.855 -12.481 1.00 92.44 88 SER A CA 1
ATOM 660 C C . SER A 1 88 ? 2.646 -5.403 -12.915 1.00 92.44 88 SER A C 1
ATOM 662 O O . SER A 1 88 ? 2.480 -4.881 -14.014 1.00 92.44 88 SER A O 1
ATOM 664 N N . SER A 1 89 ? 1.627 -5.621 -12.073 1.00 89.94 89 SER A N 1
ATOM 665 C CA . SER A 1 89 ? 0.217 -5.442 -12.448 1.00 89.94 89 SER A CA 1
ATOM 666 C C . SER A 1 89 ? -0.543 -4.412 -11.608 1.00 89.94 89 SER A C 1
ATOM 668 O O . SER A 1 89 ? -1.616 -3.964 -12.009 1.00 89.94 89 SER A O 1
ATOM 670 N N . GLY A 1 90 ? -0.044 -4.069 -10.418 1.00 90.62 90 GLY A N 1
ATOM 671 C CA . GLY A 1 90 ? -0.762 -3.245 -9.443 1.00 90.62 90 GLY A CA 1
ATOM 672 C C . GLY A 1 90 ? -1.935 -3.941 -8.757 1.00 90.62 90 GLY A C 1
ATOM 673 O O . GLY A 1 90 ? -2.711 -3.289 -8.057 1.00 90.62 90 GLY A O 1
ATOM 674 N N . ARG A 1 91 ? -2.092 -5.260 -8.926 1.00 93.75 91 ARG A N 1
ATOM 675 C CA . ARG A 1 91 ? -3.159 -6.021 -8.268 1.00 93.75 91 ARG A CA 1
ATOM 676 C C . ARG A 1 91 ? -2.992 -5.982 -6.751 1.00 93.75 91 ARG A C 1
ATOM 678 O O . ARG A 1 91 ? -1.940 -6.344 -6.236 1.00 93.75 91 ARG A O 1
ATOM 685 N N . VAL A 1 92 ? -4.058 -5.597 -6.049 1.00 93.69 92 VAL A N 1
ATOM 686 C CA . VAL A 1 92 ? -4.116 -5.527 -4.582 1.00 93.69 92 VAL A CA 1
ATOM 687 C C . VAL A 1 92 ? -4.797 -6.779 -4.015 1.00 93.69 92 VAL A C 1
ATOM 689 O O . VAL A 1 92 ? -5.852 -7.177 -4.510 1.00 93.69 92 VAL A O 1
ATOM 692 N N . SER A 1 93 ? -4.219 -7.372 -2.964 1.00 89.88 93 SER A N 1
ATOM 693 C CA . SER A 1 93 ? -4.742 -8.537 -2.222 1.00 89.88 93 SER A CA 1
ATOM 694 C C . SER A 1 93 ? -4.620 -8.388 -0.705 1.00 89.88 93 SER A C 1
ATOM 696 O O . SER A 1 93 ? -3.695 -7.674 -0.247 1.00 89.88 93 SER A O 1
#

Foldseek 3Di:
DDDDDDDDDDDPDDDDDDDPPPPDPPPDPPVPPPDPPPLFFQDLVNLLVLCCVVQVFAWDDWDDDPQWIWTWTQHPVRDTDTWIAGRRPRDID

Sequence (93 aa):
MTRTLLLTSILLTAWLHTPAALAAPAFGYSPSQADTLLLADVSEQDAASLVRQVSGGRVLKVESQGDVYRVKVLLPNGVVKTYVVERSSGRVS

Nearest PDB structures (foldseek):
  2rk0-assembly1_A  TM=6.426E-01  e=3.551E-01  Parafrankia sp. EAN1pec
  3h3h-assembly1_A  TM=6.704E-01  e=1.720E+00  Burkholderia thailandensis E264
  3n4s-assembly2_C  TM=4.553E-01  e=1.424E+00  Saccharomyces cerevisiae
  7r5j-assembly1_R0  TM=7.911E-01  e=6.896E+00  Homo sapiens
  2xf3-assembly2_B  TM=6.114E-01  e=5.030E+00  Streptomyces clavuligerus

Secondary structure (DSSP, 8-state):
-------------------------------------S-----HHHHHHHHHHHH-SEEEEEEEETTEEEEEEE-TTS-EEEEEEETTT--B-